Protein AF-A0A966ZB55-F1 (afdb_monomer_lite)

Foldseek 3Di:
DFEWEFQPFAEEQEQADQCGTDRDDVDHTDDHRAAQDYEYEYADAEEYEYEYDDDHHYVYYDYPHYHYHYD

Sequence (71 aa):
MANRYWVGGTGTWNTTSTANWSASSGGASGASVPTSADNVFFDQAGTYTVTMTGALACLDITVSAGTVTFA

pLDDT: mean 97.39, std 2.12, range [82.19, 98.69]

Secondary structure (DSSP, 8-state):
--EEEE--SSEEE-SS--TTEESSTT--S-PPPP-TTSEEEE---SEEEEEE-S----SEEEE-SSEEEE-

Structure (mmCIF, N/CA/C/O backbone):
data_AF-A0A966ZB55-F1
#
_entry.id   AF-A0A966ZB55-F1
#
loop_
_atom_site.group_PDB
_atom_site.id
_atom_site.type_symbol
_atom_site.label_atom_id
_atom_site.label_alt_id
_atom_site.label_comp_id
_atom_site.label_asym_id
_atom_site.label_entity_id
_atom_site.label_seq_id
_atom_site.pdbx_PDB_ins_code
_atom_site.Cartn_x
_atom_site.Cartn_y
_atom_site.Cartn_z
_atom_site.occupancy
_atom_site.B_iso_or_equiv
_atom_site.auth_seq_id
_atom_site.auth_comp_id
_atom_site.auth_asym_id
_atom_site.auth_atom_id
_atom_site.pdbx_PDB_model_num
ATOM 1 N N . MET A 1 1 ? 11.368 -12.089 -1.810 1.00 82.19 1 MET A N 1
ATOM 2 C CA . MET A 1 1 ? 9.966 -12.034 -1.378 1.00 82.19 1 MET A CA 1
ATOM 3 C C . MET A 1 1 ? 9.891 -11.217 -0.108 1.00 82.19 1 MET A C 1
ATOM 5 O O . MET A 1 1 ? 10.409 -11.673 0.909 1.00 82.19 1 MET A O 1
ATOM 9 N N . ALA A 1 2 ? 9.336 -10.012 -0.164 1.00 95.50 2 ALA A N 1
ATOM 10 C CA . ALA A 1 2 ? 8.975 -9.263 1.032 1.00 95.50 2 ALA A CA 1
ATOM 11 C C . ALA A 1 2 ? 7.454 -9.100 1.116 1.00 95.50 2 ALA A C 1
ATOM 13 O O . ALA A 1 2 ? 6.763 -9.116 0.101 1.00 95.50 2 ALA A O 1
ATOM 14 N N . ASN A 1 3 ? 6.951 -8.907 2.333 1.00 98.44 3 ASN A N 1
ATOM 15 C CA . ASN A 1 3 ? 5.557 -8.550 2.568 1.00 98.44 3 ASN A CA 1
ATOM 16 C C . ASN A 1 3 ? 5.440 -7.030 2.716 1.00 98.44 3 ASN A C 1
ATOM 18 O O . ASN A 1 3 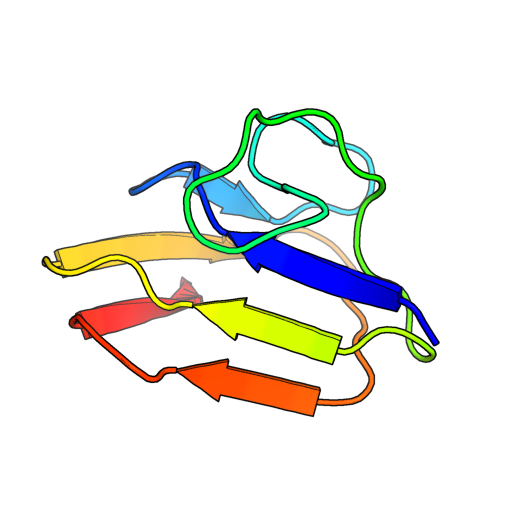? 6.281 -6.385 3.360 1.00 98.44 3 ASN A O 1
ATOM 22 N N . ARG A 1 4 ? 4.398 -6.459 2.112 1.00 98.50 4 ARG A N 1
ATOM 23 C CA . ARG A 1 4 ? 4.113 -5.026 2.112 1.00 98.50 4 ARG A CA 1
ATOM 24 C C . ARG A 1 4 ? 2.689 -4.790 2.571 1.00 98.50 4 ARG A C 1
ATOM 26 O O . ARG A 1 4 ? 1.740 -5.190 1.909 1.00 98.50 4 ARG A O 1
ATOM 33 N N . TYR A 1 5 ? 2.564 -4.142 3.718 1.00 98.69 5 TYR A N 1
ATOM 34 C CA . TYR A 1 5 ? 1.288 -3.880 4.368 1.00 98.69 5 TYR A CA 1
ATOM 35 C C . TYR A 1 5 ? 0.908 -2.423 4.161 1.00 98.69 5 TYR A C 1
ATOM 37 O O . TYR A 1 5 ? 1.711 -1.530 4.448 1.00 98.69 5 TYR A O 1
ATOM 45 N N . TRP A 1 6 ? -0.295 -2.180 3.656 1.00 98.50 6 TRP A N 1
ATOM 46 C CA . TRP A 1 6 ? -0.823 -0.833 3.520 1.00 98.50 6 TRP A CA 1
ATOM 47 C C . TRP A 1 6 ? -1.255 -0.285 4.885 1.00 98.50 6 TRP A C 1
ATOM 49 O O . TRP A 1 6 ? -2.131 -0.846 5.536 1.00 98.50 6 TRP A O 1
ATOM 59 N N . VAL A 1 7 ? -0.663 0.832 5.312 1.00 97.88 7 VAL A N 1
ATOM 60 C CA . VAL A 1 7 ? -0.943 1.472 6.615 1.00 97.88 7 VAL A CA 1
ATOM 61 C C . VAL A 1 7 ? -1.464 2.908 6.494 1.00 97.88 7 VAL A C 1
ATOM 63 O O . VAL A 1 7 ? -1.766 3.541 7.502 1.00 97.88 7 VAL A O 1
ATOM 66 N N . GLY A 1 8 ? -1.599 3.424 5.268 1.00 94.94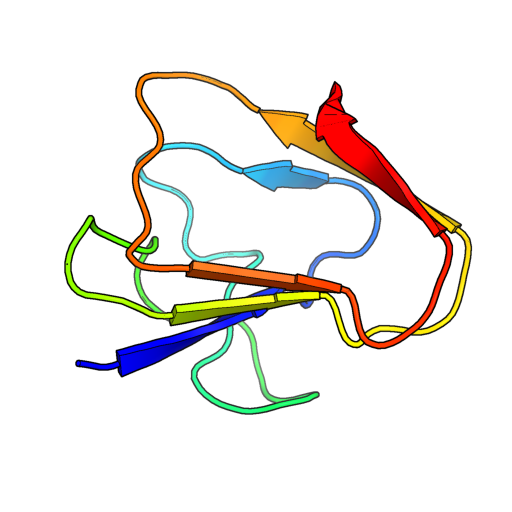 8 GLY A N 1
ATOM 67 C CA . GLY A 1 8 ? -1.924 4.830 4.998 1.00 94.94 8 GLY A CA 1
ATOM 68 C C . GLY A 1 8 ? -3.401 5.221 5.112 1.00 94.94 8 GLY A C 1
ATOM 69 O O . GLY A 1 8 ? -3.718 6.402 5.002 1.00 94.94 8 GLY A O 1
ATOM 70 N N . GLY A 1 9 ? -4.320 4.266 5.297 1.00 96.56 9 GLY A N 1
ATOM 71 C CA . GLY A 1 9 ? -5.758 4.531 5.163 1.00 96.56 9 GLY A CA 1
ATOM 72 C C . GLY A 1 9 ? -6.088 5.030 3.752 1.00 96.56 9 GLY A C 1
ATOM 73 O O . GLY A 1 9 ? -5.634 4.441 2.770 1.00 96.56 9 GLY A O 1
ATOM 74 N N . THR A 1 10 ? -6.850 6.121 3.625 1.00 98.06 10 THR A N 1
ATOM 75 C CA . THR A 1 10 ? -7.038 6.766 2.316 1.00 98.06 10 THR A CA 1
ATOM 76 C C . THR A 1 10 ? -5.741 7.436 1.879 1.00 98.06 10 THR A C 1
ATOM 78 O O . THR A 1 10 ? -5.233 8.317 2.569 1.00 98.06 10 THR A O 1
ATOM 81 N N . GLY A 1 11 ? -5.221 7.063 0.713 1.00 97.56 11 GLY A N 1
ATOM 82 C CA . GLY A 1 11 ? -3.942 7.582 0.243 1.00 97.56 11 GLY A CA 1
ATOM 83 C C . GLY A 1 11 ? -3.560 7.097 -1.147 1.00 97.56 11 GLY A C 1
ATOM 84 O O . GLY A 1 11 ? -4.330 6.428 -1.829 1.00 97.56 11 GLY A O 1
ATOM 85 N N . THR A 1 12 ? -2.350 7.447 -1.578 1.00 98.31 12 THR A N 1
ATOM 86 C CA . THR A 1 12 ? -1.856 7.127 -2.923 1.00 98.31 12 THR A CA 1
ATOM 87 C C . THR A 1 12 ? -0.842 5.989 -2.895 1.00 98.31 12 THR A C 1
ATOM 89 O O . THR A 1 12 ? 0.184 6.081 -2.216 1.00 98.31 12 THR A O 1
ATOM 92 N N . TRP A 1 13 ? -1.100 4.932 -3.664 1.00 98.00 13 TRP A N 1
ATOM 93 C CA . TRP A 1 13 ? -0.072 3.985 -4.077 1.00 98.00 13 TRP A CA 1
ATOM 94 C C . TRP A 1 13 ? 0.547 4.506 -5.376 1.00 98.00 13 TRP A C 1
ATOM 96 O O . TRP A 1 13 ? -0.102 4.573 -6.420 1.00 98.00 13 TRP A O 1
ATOM 106 N N . ASN A 1 14 ? 1.812 4.910 -5.297 1.00 97.75 14 ASN A N 1
ATOM 107 C CA . ASN A 1 14 ? 2.624 5.268 -6.454 1.00 97.75 14 ASN A CA 1
ATOM 108 C C . ASN A 1 14 ? 3.962 4.514 -6.433 1.00 97.75 14 ASN A C 1
ATOM 110 O O . ASN A 1 14 ? 4.235 3.739 -5.517 1.00 97.75 14 ASN A O 1
ATOM 114 N N . THR A 1 15 ? 4.795 4.739 -7.444 1.00 97.31 15 THR A N 1
ATOM 115 C CA . THR A 1 15 ? 6.048 4.000 -7.648 1.00 97.31 15 THR A CA 1
ATOM 116 C C . THR A 1 15 ? 7.198 4.415 -6.724 1.00 97.31 15 THR A C 1
ATOM 118 O O . THR A 1 15 ? 8.235 3.756 -6.735 1.00 97.31 15 THR A O 1
ATOM 121 N N . THR A 1 16 ? 7.058 5.484 -5.930 1.00 97.12 16 THR A N 1
ATOM 122 C CA . THR A 1 16 ? 8.179 6.068 -5.165 1.00 97.12 16 THR A CA 1
ATOM 123 C C . THR A 1 16 ? 7.907 6.279 -3.676 1.00 97.12 16 THR A C 1
ATOM 125 O O . THR A 1 16 ? 8.845 6.296 -2.881 1.00 97.12 16 THR A O 1
ATOM 128 N N . SER A 1 17 ? 6.649 6.442 -3.270 1.00 97.75 17 SER A N 1
ATOM 129 C CA . SER A 1 17 ? 6.270 6.803 -1.906 1.00 97.75 17 SER A CA 1
ATOM 130 C C . SER A 1 17 ? 6.264 5.596 -0.977 1.00 97.75 17 SER A C 1
ATOM 132 O O . SER A 1 17 ? 5.476 4.666 -1.136 1.00 97.75 17 SER A O 1
ATOM 134 N N . THR A 1 18 ? 7.089 5.658 0.062 1.00 97.88 18 THR A N 1
ATOM 135 C CA . THR A 1 18 ? 7.159 4.663 1.144 1.00 97.88 18 THR A CA 1
ATOM 136 C C . THR A 1 18 ? 6.215 4.975 2.310 1.00 97.88 18 THR A C 1
ATOM 138 O O . THR A 1 18 ? 6.102 4.192 3.253 1.00 97.88 18 THR A O 1
ATOM 141 N N . ALA A 1 19 ? 5.509 6.111 2.253 1.00 97.69 19 ALA A N 1
ATOM 142 C CA . ALA A 1 19 ? 4.723 6.643 3.367 1.00 97.69 19 ALA A CA 1
ATOM 143 C C . ALA A 1 19 ? 3.527 5.762 3.763 1.00 97.69 19 ALA A C 1
ATOM 145 O O . ALA A 1 19 ? 3.090 5.805 4.907 1.00 97.69 19 ALA A O 1
ATOM 146 N N . ASN A 1 20 ? 3.021 4.942 2.839 1.00 98.12 20 ASN A N 1
ATOM 147 C CA . ASN A 1 20 ? 1.842 4.105 3.069 1.00 98.12 20 ASN A CA 1
ATOM 148 C C . ASN A 1 20 ? 2.178 2.620 3.264 1.00 98.12 20 ASN A C 1
ATOM 150 O O . ASN A 1 20 ? 1.263 1.815 3.415 1.00 98.12 20 ASN A O 1
ATOM 154 N N . TRP A 1 21 ? 3.463 2.250 3.268 1.00 98.50 21 TRP A N 1
ATOM 155 C CA . TRP A 1 21 ? 3.909 0.858 3.294 1.00 98.50 21 TRP A CA 1
ATOM 156 C C . TRP A 1 21 ? 4.636 0.510 4.587 1.00 98.50 21 TRP A C 1
ATOM 158 O O . TRP A 1 21 ? 5.556 1.216 5.000 1.00 98.50 21 TRP A O 1
ATOM 168 N N . SER A 1 22 ? 4.278 -0.627 5.180 1.00 98.62 22 SER A N 1
ATOM 169 C CA . SER A 1 22 ? 4.979 -1.245 6.305 1.00 98.62 22 SER A CA 1
ATOM 170 C C . SER A 1 22 ? 5.528 -2.628 5.945 1.00 98.62 22 SER A C 1
ATOM 172 O O . SER A 1 22 ? 5.036 -3.300 5.036 1.00 98.62 22 SER A O 1
ATOM 174 N N . ALA A 1 23 ? 6.564 -3.062 6.668 1.00 98.38 23 ALA A N 1
ATOM 175 C CA . ALA A 1 23 ? 7.145 -4.401 6.550 1.00 98.38 23 ALA A CA 1
ATOM 176 C C . ALA A 1 23 ? 6.399 -5.457 7.392 1.00 98.38 23 ALA A C 1
ATOM 178 O O . ALA A 1 23 ? 6.692 -6.645 7.280 1.00 98.38 23 ALA A O 1
ATOM 179 N N . SER A 1 24 ? 5.438 -5.037 8.220 1.00 98.19 24 SER A N 1
ATOM 180 C C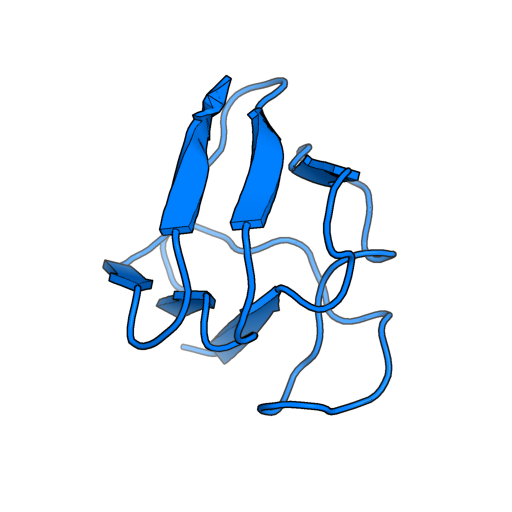A . SER A 1 24 ? 4.627 -5.903 9.080 1.00 98.19 24 SER A CA 1
ATOM 181 C C . SER A 1 24 ? 3.205 -5.353 9.239 1.00 98.19 24 SER A C 1
ATOM 183 O O . SER A 1 24 ? 3.018 -4.137 9.229 1.00 98.19 24 SER A O 1
ATOM 185 N N . SER A 1 25 ? 2.221 -6.231 9.454 1.00 97.81 25 SER A N 1
ATOM 186 C CA . SER A 1 25 ? 0.829 -5.860 9.773 1.00 97.81 25 SER A CA 1
ATOM 187 C C . SER A 1 25 ? 0.772 -4.858 10.932 1.00 97.81 25 SER A C 1
ATOM 189 O O . SER A 1 25 ? 1.314 -5.128 12.005 1.00 97.81 25 SER A O 1
ATOM 191 N N . GLY A 1 26 ? 0.124 -3.707 10.723 1.00 94.69 26 GLY A N 1
ATOM 192 C CA . GLY A 1 26 ? -0.013 -2.641 11.729 1.00 94.69 26 GLY A CA 1
ATOM 193 C C . GLY A 1 26 ? 1.299 -1.968 12.165 1.00 94.69 26 GLY A C 1
ATOM 194 O O . GLY A 1 26 ? 1.308 -1.239 13.156 1.00 94.69 26 GLY A O 1
ATOM 195 N N . GLY A 1 27 ? 2.410 -2.230 11.469 1.00 97.31 27 GLY A N 1
ATOM 196 C CA . GLY A 1 27 ? 3.716 -1.653 11.780 1.00 97.31 27 GLY A CA 1
ATOM 197 C C . GLY A 1 27 ? 3.863 -0.196 11.337 1.00 97.31 27 GLY A C 1
ATOM 198 O O . GLY A 1 27 ? 2.986 0.391 10.705 1.00 97.31 27 GLY A O 1
ATOM 199 N N . ALA A 1 28 ? 5.025 0.388 11.631 1.00 97.75 28 ALA A N 1
ATOM 200 C CA . ALA A 1 28 ? 5.363 1.733 11.172 1.00 97.75 28 ALA A CA 1
ATOM 201 C C . ALA A 1 28 ? 5.489 1.797 9.638 1.00 97.75 28 ALA A C 1
ATOM 203 O O . ALA A 1 28 ? 5.913 0.829 8.996 1.00 97.75 28 ALA A O 1
ATOM 204 N N . SER A 1 29 ? 5.152 2.950 9.061 1.00 97.94 29 SER A N 1
ATOM 205 C CA . SER A 1 29 ? 5.381 3.253 7.646 1.00 97.94 29 SER A CA 1
ATOM 206 C C . SER A 1 29 ? 6.870 3.401 7.317 1.00 97.94 29 SER A C 1
ATOM 208 O O . SER A 1 29 ? 7.687 3.658 8.201 1.00 97.94 29 SER A O 1
ATOM 210 N N . GLY A 1 30 ? 7.211 3.350 6.029 1.00 98.06 30 GLY A N 1
ATOM 211 C CA . GLY A 1 30 ? 8.564 3.590 5.519 1.00 98.06 30 GLY A CA 1
ATOM 212 C C . GLY A 1 30 ? 9.186 2.388 4.810 1.00 98.06 30 GLY A C 1
ATOM 213 O O . GLY A 1 30 ? 10.339 2.464 4.385 1.00 98.06 30 GLY A O 1
ATOM 214 N N . ALA A 1 31 ? 8.447 1.288 4.649 1.00 98.44 31 ALA A N 1
ATOM 215 C CA . ALA A 1 31 ? 8.885 0.185 3.805 1.00 98.44 31 ALA A CA 1
ATOM 216 C C . ALA A 1 31 ? 8.904 0.598 2.324 1.00 98.44 31 ALA A C 1
ATOM 218 O O . ALA A 1 31 ? 8.186 1.502 1.898 1.00 98.44 31 ALA A O 1
ATOM 219 N N . SER A 1 32 ? 9.735 -0.079 1.528 1.00 97.94 32 SER A N 1
ATOM 220 C CA . SER A 1 32 ? 9.815 0.161 0.086 1.00 97.94 32 SER A CA 1
ATOM 221 C C . SER A 1 32 ? 8.469 -0.078 -0.604 1.00 97.94 32 SER A C 1
ATOM 223 O O . SER A 1 32 ? 7.691 -0.931 -0.172 1.00 97.94 32 SER A O 1
ATOM 225 N N . VAL A 1 33 ? 8.232 0.613 -1.722 1.00 98.31 33 VAL A N 1
ATOM 226 C CA . VAL A 1 33 ? 7.095 0.314 -2.605 1.00 98.31 33 VAL A CA 1
ATOM 227 C C . VAL A 1 33 ? 7.187 -1.148 -3.083 1.00 98.31 33 VAL A C 1
ATOM 229 O O . VAL A 1 33 ? 8.301 -1.607 -3.359 1.00 98.31 33 VAL A O 1
ATOM 232 N N . PRO A 1 34 ? 6.066 -1.892 -3.153 1.00 98.31 34 PRO A N 1
ATOM 233 C CA . PRO A 1 34 ? 6.058 -3.259 -3.665 1.00 98.31 34 PRO A CA 1
ATOM 234 C C . PRO A 1 34 ? 6.556 -3.346 -5.110 1.0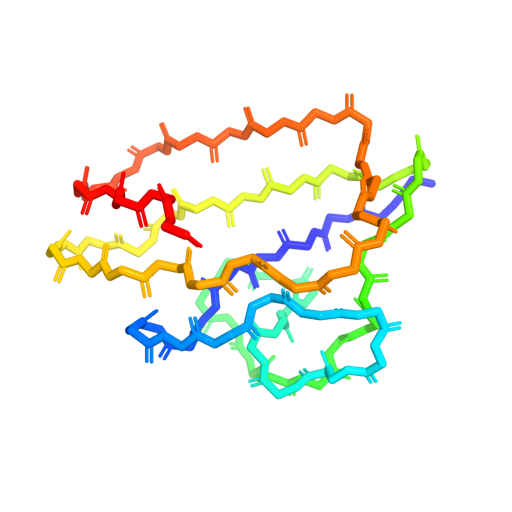0 98.31 34 PRO A C 1
ATOM 236 O O . PRO A 1 34 ? 6.311 -2.455 -5.925 1.00 98.31 34 PRO A O 1
ATOM 239 N N . THR A 1 35 ? 7.228 -4.450 -5.417 1.00 97.81 35 THR A N 1
ATOM 240 C CA . THR A 1 35 ? 7.605 -4.854 -6.775 1.00 97.81 35 THR A CA 1
ATOM 241 C C . THR A 1 35 ? 6.906 -6.159 -7.148 1.00 97.81 35 THR A C 1
ATOM 243 O O . THR A 1 35 ? 6.288 -6.802 -6.304 1.00 97.81 35 THR A O 1
ATOM 246 N N . SER A 1 36 ? 7.060 -6.628 -8.389 1.00 98.00 36 SER A N 1
ATOM 247 C CA . SER A 1 36 ? 6.509 -7.916 -8.849 1.00 98.00 36 SER A CA 1
ATOM 248 C C . SER A 1 36 ? 6.990 -9.153 -8.071 1.00 98.00 36 SER A C 1
ATOM 250 O O . SER A 1 36 ? 6.480 -10.245 -8.302 1.00 98.00 36 SER A O 1
ATOM 252 N N . ALA A 1 37 ? 7.961 -9.003 -7.165 1.00 98.00 37 ALA A N 1
ATOM 253 C CA . ALA A 1 37 ? 8.467 -10.059 -6.291 1.00 98.00 37 ALA A CA 1
ATOM 254 C C . ALA A 1 37 ? 7.957 -9.961 -4.836 1.00 98.00 37 ALA A C 1
ATOM 256 O O . ALA A 1 37 ? 8.457 -10.693 -3.976 1.00 98.00 37 ALA A O 1
ATOM 257 N N . ASP A 1 38 ? 7.029 -9.043 -4.547 1.00 98.38 38 ASP A N 1
ATOM 258 C CA . ASP A 1 38 ? 6.549 -8.746 -3.195 1.00 98.38 38 ASP A CA 1
ATOM 259 C C . ASP A 1 38 ? 5.038 -8.950 -3.055 1.00 98.38 38 ASP A C 1
ATOM 261 O O . ASP A 1 38 ? 4.260 -8.609 -3.949 1.00 98.38 38 ASP A O 1
ATOM 265 N N . ASN A 1 39 ? 4.634 -9.446 -1.890 1.00 98.62 39 ASN A N 1
ATOM 266 C CA . ASN A 1 39 ? 3.242 -9.710 -1.549 1.00 98.62 39 ASN A CA 1
ATOM 267 C C . ASN A 1 39 ? 2.635 -8.459 -0.915 1.00 98.62 39 ASN A C 1
ATOM 269 O O . ASN A 1 39 ? 3.249 -7.852 -0.029 1.00 98.62 39 ASN A O 1
ATOM 273 N N . VAL A 1 40 ? 1.429 -8.082 -1.334 1.00 98.62 40 VAL A N 1
ATOM 274 C CA . VAL A 1 40 ? 0.743 -6.873 -0.869 1.00 98.62 40 VAL A CA 1
ATOM 275 C C . VAL A 1 40 ? -0.475 -7.227 -0.028 1.00 98.62 40 VAL A C 1
ATOM 277 O O . VAL A 1 40 ? -1.328 -8.011 -0.438 1.00 98.62 40 VAL A O 1
ATOM 280 N N . PHE A 1 41 ? -0.581 -6.593 1.136 1.00 98.69 41 PHE 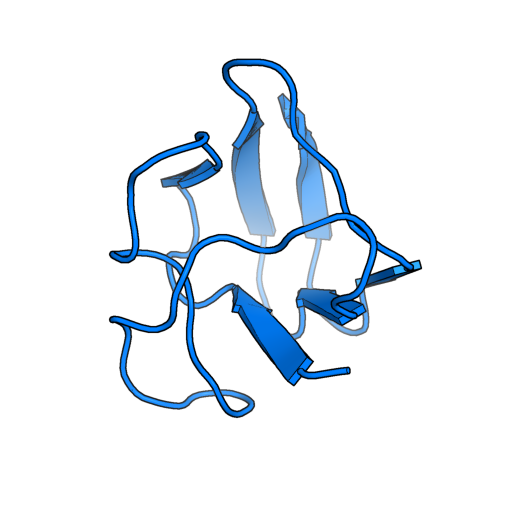A N 1
ATOM 281 C CA . PHE A 1 41 ? -1.635 -6.835 2.112 1.00 98.69 41 PHE A CA 1
ATOM 282 C C . PHE A 1 41 ? -2.379 -5.544 2.449 1.00 98.69 41 PHE A C 1
ATOM 284 O O . PHE A 1 41 ? -1.778 -4.539 2.835 1.00 98.69 41 PHE A O 1
ATOM 291 N N . PHE A 1 42 ? -3.701 -5.615 2.352 1.00 98.50 42 PHE A N 1
ATOM 292 C CA . PHE A 1 42 ? -4.645 -4.633 2.866 1.00 98.50 42 PHE A CA 1
ATOM 293 C C . PHE A 1 42 ? -5.439 -5.294 3.999 1.00 98.50 42 PHE A C 1
ATOM 295 O O . PHE A 1 42 ? -6.422 -5.999 3.764 1.00 98.50 42 PHE A O 1
ATOM 302 N N . ASP A 1 43 ? -4.966 -5.115 5.230 1.00 98.19 43 ASP A N 1
ATOM 303 C CA . ASP A 1 43 ? -5.493 -5.759 6.442 1.00 98.19 43 ASP A CA 1
ATOM 304 C C . ASP A 1 43 ? -6.036 -4.757 7.476 1.00 98.19 43 ASP A C 1
ATOM 306 O O . ASP A 1 43 ? -6.485 -5.141 8.558 1.00 98.19 43 ASP A O 1
ATOM 310 N N . GLN A 1 44 ? -6.043 -3.465 7.138 1.00 96.56 44 GLN A N 1
ATOM 311 C CA . GLN A 1 44 ? -6.655 -2.432 7.963 1.00 96.56 44 GLN A CA 1
ATOM 312 C C . GLN A 1 44 ? -8.187 -2.512 7.875 1.00 96.56 44 GLN A C 1
ATOM 314 O O . GLN A 1 44 ? -8.767 -2.493 6.789 1.00 96.56 44 GLN A O 1
ATOM 319 N N . ALA A 1 45 ? -8.853 -2.550 9.030 1.00 96.69 45 ALA A N 1
ATOM 320 C CA . ALA A 1 45 ? -10.307 -2.457 9.106 1.00 96.69 45 ALA A CA 1
ATOM 321 C C . ALA A 1 45 ? -10.813 -1.044 8.752 1.00 96.69 45 ALA A C 1
ATOM 323 O O . ALA A 1 45 ? -10.134 -0.048 8.988 1.00 96.69 45 ALA A O 1
ATOM 324 N N . GLY A 1 46 ? -12.048 -0.956 8.253 1.00 96.56 46 GLY A N 1
ATOM 325 C CA . GLY A 1 46 ? -12.680 0.301 7.836 1.00 96.56 46 GLY A CA 1
ATOM 326 C C . GLY A 1 46 ? -12.785 0.444 6.318 1.00 96.56 46 GLY A C 1
ATOM 327 O O . GLY A 1 46 ? -12.467 -0.483 5.573 1.00 96.56 46 GLY A O 1
ATOM 328 N N . THR A 1 47 ? -13.265 1.603 5.868 1.00 98.06 47 THR A N 1
ATOM 329 C CA . THR A 1 47 ? -13.450 1.916 4.445 1.00 98.06 47 THR A CA 1
ATOM 330 C C . THR A 1 47 ? -12.482 3.008 4.028 1.00 98.06 47 THR A C 1
ATOM 332 O O . THR A 1 47 ? -12.456 4.071 4.648 1.00 98.06 47 THR A O 1
ATOM 335 N N . TYR A 1 48 ? -11.708 2.764 2.975 1.00 98.25 48 TYR A N 1
ATOM 336 C CA . TYR A 1 48 ? -10.741 3.730 2.464 1.00 98.25 48 TYR A CA 1
ATOM 337 C C . TYR A 1 48 ? -10.487 3.552 0.970 1.00 98.25 48 TYR A C 1
ATOM 339 O O . TYR A 1 48 ? -10.771 2.506 0.380 1.00 98.25 48 TYR A O 1
ATOM 347 N N . THR A 1 49 ? -9.942 4.606 0.369 1.00 98.50 49 THR A N 1
ATOM 348 C CA . THR A 1 49 ? -9.605 4.633 -1.054 1.00 98.50 49 THR A CA 1
ATOM 349 C C . THR A 1 49 ? -8.097 4.658 -1.238 1.00 98.50 49 THR A C 1
ATOM 351 O O . THR A 1 49 ? -7.405 5.510 -0.682 1.00 98.50 49 THR A O 1
ATOM 354 N N . VAL A 1 50 ? -7.598 3.748 -2.062 1.00 98.50 50 VAL A N 1
ATOM 355 C CA . VAL A 1 50 ? -6.211 3.707 -2.509 1.00 98.50 50 VAL A CA 1
ATOM 356 C C . VAL A 1 50 ? -6.178 4.219 -3.938 1.00 98.50 50 VAL A C 1
ATOM 358 O O . VAL A 1 50 ? -6.583 3.524 -4.867 1.00 98.50 50 VAL A O 1
ATOM 361 N N . THR A 1 51 ? -5.709 5.450 -4.111 1.00 98.50 51 THR A N 1
ATOM 362 C CA . THR A 1 51 ? -5.512 6.032 -5.438 1.00 98.50 51 THR A CA 1
ATOM 363 C C . THR A 1 51 ? -4.254 5.444 -6.065 1.00 98.50 51 THR A C 1
ATOM 365 O O . THR A 1 51 ? -3.165 5.567 -5.501 1.00 98.50 51 THR A O 1
ATOM 368 N N . MET A 1 52 ? -4.385 4.818 -7.226 1.00 97.44 52 MET A N 1
ATOM 369 C CA . MET A 1 52 ? -3.291 4.166 -7.936 1.00 97.44 52 MET A CA 1
ATOM 370 C C . MET A 1 52 ? -2.739 5.081 -9.026 1.00 97.44 52 MET A C 1
ATOM 372 O O . MET A 1 52 ? -3.447 5.481 -9.945 1.00 97.44 52 MET A O 1
ATOM 376 N N . THR A 1 53 ? -1.450 5.416 -8.945 1.00 97.56 53 THR A N 1
ATOM 377 C CA . THR A 1 53 ? -0.801 6.276 -9.949 1.00 97.56 53 THR A CA 1
ATOM 378 C C . THR A 1 53 ? 0.514 5.674 -10.437 1.00 97.56 53 THR A C 1
ATOM 380 O O . THR A 1 53 ? 1.430 5.410 -9.659 1.00 97.56 53 THR A O 1
ATOM 383 N N . GLY A 1 54 ? 0.616 5.479 -11.754 1.00 94.81 54 GLY A N 1
ATOM 384 C CA . GLY A 1 54 ? 1.786 4.891 -12.411 1.00 94.81 54 GLY A CA 1
ATOM 385 C C . GLY A 1 54 ? 1.674 3.381 -12.651 1.00 94.81 54 GLY A C 1
ATOM 386 O O . GLY A 1 54 ? 0.619 2.779 -12.465 1.00 94.81 54 GLY A O 1
ATOM 387 N N . ALA A 1 55 ? 2.774 2.772 -13.102 1.00 95.81 55 ALA A N 1
ATOM 388 C CA . ALA A 1 55 ? 2.857 1.334 -13.356 1.00 95.81 55 ALA A CA 1
ATOM 389 C C . ALA A 1 55 ? 3.187 0.585 -12.057 1.00 95.81 55 ALA A C 1
ATOM 391 O O . ALA A 1 55 ? 4.351 0.456 -11.679 1.00 95.81 55 ALA A O 1
ATOM 392 N N . LEU A 1 56 ? 2.147 0.138 -11.356 1.00 97.81 56 LEU A N 1
ATOM 393 C CA . LEU A 1 56 ? 2.264 -0.597 -10.099 1.00 97.81 56 LEU A CA 1
ATOM 394 C C . LEU A 1 56 ? 2.380 -2.099 -10.374 1.00 97.81 56 LEU A C 1
ATOM 396 O O . LEU A 1 56 ? 1.724 -2.619 -11.275 1.00 97.81 56 LEU A O 1
ATOM 400 N N . ALA A 1 57 ? 3.202 -2.797 -9.592 1.00 97.12 57 ALA A N 1
ATOM 401 C CA . ALA A 1 57 ? 3.374 -4.240 -9.695 1.00 97.12 57 ALA A CA 1
ATOM 402 C C . ALA A 1 57 ? 3.518 -4.868 -8.305 1.00 97.12 57 ALA A C 1
ATOM 404 O O . ALA A 1 57 ? 4.142 -4.295 -7.415 1.00 97.12 57 ALA A O 1
ATOM 405 N N . CYS A 1 58 ? 2.962 -6.062 -8.150 1.00 97.94 58 CYS A N 1
ATOM 406 C CA . CYS A 1 58 ? 3.070 -6.912 -6.969 1.00 97.94 58 CYS A CA 1
ATOM 407 C C . CYS A 1 58 ? 2.958 -8.377 -7.399 1.00 97.94 58 CYS A C 1
ATOM 409 O O . CYS A 1 58 ? 2.481 -8.656 -8.503 1.00 97.94 58 CYS A O 1
ATOM 411 N N . LEU A 1 59 ? 3.400 -9.303 -6.551 1.00 98.44 59 LEU A N 1
ATOM 412 C CA . LEU A 1 59 ? 3.226 -10.733 -6.793 1.00 98.44 59 LEU A CA 1
ATOM 413 C C . LEU A 1 59 ? 1.766 -11.152 -6.577 1.00 98.44 59 LEU A C 1
ATOM 415 O O . LEU A 1 59 ? 1.156 -11.777 -7.441 1.00 98.44 59 LEU A O 1
ATOM 419 N N . ASP A 1 60 ? 1.206 -10.770 -5.434 1.00 98.12 60 ASP A N 1
ATOM 420 C CA . ASP A 1 60 ? -0.181 -11.005 -5.049 1.00 98.12 60 ASP A CA 1
ATOM 421 C C . ASP A 1 60 ? -0.735 -9.811 -4.268 1.00 98.12 60 ASP A C 1
ATOM 423 O O . ASP A 1 60 ? 0.009 -9.036 -3.662 1.00 98.12 60 ASP A O 1
ATOM 427 N N . ILE A 1 61 ? -2.061 -9.677 -4.301 1.00 97.75 61 ILE A N 1
ATOM 428 C CA . ILE A 1 61 ? -2.815 -8.739 -3.473 1.00 97.75 61 ILE A CA 1
ATOM 429 C C . ILE A 1 61 ? -3.771 -9.548 -2.612 1.00 97.75 61 ILE A C 1
ATOM 431 O O . ILE A 1 61 ? -4.619 -10.277 -3.126 1.00 9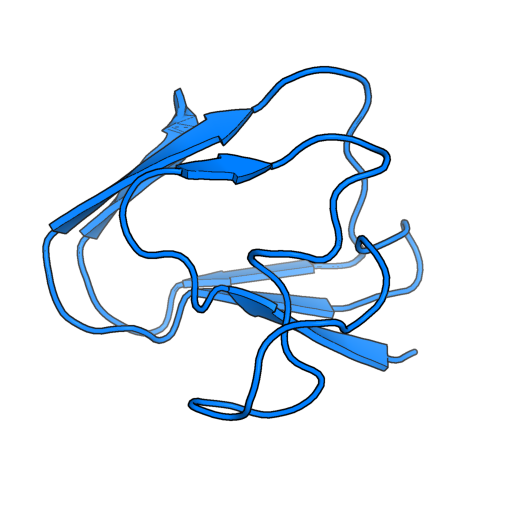7.75 61 ILE A O 1
ATOM 435 N N . THR A 1 62 ? -3.676 -9.352 -1.304 1.00 98.44 62 THR A N 1
ATOM 436 C CA . THR A 1 62 ? -4.605 -9.901 -0.324 1.00 98.44 62 THR A CA 1
ATOM 437 C C . THR A 1 62 ? -5.341 -8.762 0.372 1.00 98.44 62 THR A C 1
ATOM 439 O O . THR A 1 62 ? -4.718 -7.907 1.000 1.00 98.44 62 THR A O 1
ATOM 442 N N . VAL A 1 63 ? -6.674 -8.768 0.302 1.00 97.94 63 VAL A N 1
ATOM 443 C CA . VAL A 1 63 ? -7.541 -7.906 1.119 1.00 97.94 63 VAL A CA 1
ATOM 444 C C . VAL A 1 63 ? -8.197 -8.790 2.171 1.00 97.94 63 VAL A C 1
ATOM 446 O O . VAL A 1 63 ? -9.064 -9.599 1.846 1.00 97.94 63 VAL A O 1
ATOM 449 N N . SER A 1 64 ? -7.739 -8.694 3.418 1.00 97.50 64 SER A N 1
ATOM 450 C CA . SER A 1 64 ? -8.187 -9.569 4.512 1.00 97.50 64 SER A CA 1
ATOM 451 C C . SER A 1 64 ? -9.127 -8.877 5.499 1.00 97.50 64 SER A C 1
ATOM 453 O O . SER A 1 64 ? -9.829 -9.561 6.244 1.00 97.50 64 SER A O 1
ATOM 455 N N . ALA A 1 65 ? -9.182 -7.542 5.495 1.00 95.69 65 ALA A N 1
ATOM 456 C CA . ALA A 1 65 ? -10.116 -6.764 6.298 1.00 95.69 65 ALA A CA 1
ATOM 457 C C . ALA A 1 65 ? -10.477 -5.434 5.620 1.00 95.69 65 ALA A C 1
ATOM 459 O O . ALA A 1 65 ? -9.737 -4.915 4.787 1.00 95.69 65 ALA A O 1
ATOM 460 N N . GLY A 1 66 ? -11.621 -4.876 6.021 1.00 94.44 66 GLY A N 1
ATOM 461 C CA . GLY A 1 66 ? -12.102 -3.589 5.524 1.00 94.44 66 GLY A CA 1
ATOM 462 C C . GLY A 1 66 ? -12.744 -3.647 4.137 1.00 94.44 66 GLY A C 1
ATOM 463 O O . GLY A 1 66 ? -12.997 -4.707 3.570 1.00 94.44 66 GLY A O 1
ATOM 464 N N . THR A 1 67 ? -13.068 -2.470 3.611 1.00 97.38 67 THR A N 1
ATOM 465 C CA . THR A 1 67 ? -13.546 -2.262 2.242 1.00 97.38 67 THR A CA 1
ATOM 466 C C . THR A 1 67 ? -12.598 -1.292 1.557 1.00 97.38 67 THR A C 1
ATOM 468 O O . THR A 1 67 ? -12.546 -0.112 1.907 1.00 97.38 67 THR A O 1
ATOM 471 N N . VAL A 1 68 ? -11.837 -1.801 0.592 1.00 98.12 68 VAL A N 1
ATOM 472 C CA . VAL A 1 68 ? -10.813 -1.033 -0.119 1.00 98.12 68 VAL A CA 1
ATOM 473 C C . VAL A 1 68 ? -11.320 -0.697 -1.510 1.00 98.12 68 VAL A C 1
ATOM 475 O O . VAL A 1 68 ? -11.625 -1.593 -2.296 1.00 98.12 68 VAL A O 1
ATOM 478 N N . THR A 1 69 ? -11.393 0.593 -1.817 1.00 98.31 69 THR A N 1
ATOM 479 C CA . THR A 1 69 ? -11.649 1.066 -3.179 1.00 98.31 69 THR A CA 1
ATOM 480 C C . THR A 1 69 ? -10.319 1.386 -3.841 1.00 98.31 69 THR A C 1
ATOM 482 O O . THR A 1 69 ? -9.571 2.221 -3.340 1.00 98.31 69 THR A O 1
ATOM 485 N N . PHE A 1 70 ? -10.037 0.764 -4.979 1.00 96.75 70 PHE A N 1
ATOM 486 C CA . PHE A 1 70 ? -8.906 1.133 -5.828 1.00 96.75 70 PHE A CA 1
ATOM 487 C C . PHE A 1 70 ? -9.402 2.109 -6.895 1.00 96.75 70 PHE A C 1
ATOM 489 O O . PHE A 1 70 ? -10.331 1.775 -7.633 1.00 96.75 70 PHE A O 1
ATOM 496 N N . ALA A 1 71 ? -8.836 3.318 -6.915 1.00 94.00 71 ALA A N 1
ATOM 497 C CA . ALA A 1 71 ? -9.276 4.431 -7.760 1.00 94.00 71 ALA A CA 1
ATOM 498 C C . ALA A 1 71 ? -8.149 4.968 -8.642 1.00 94.00 71 ALA A C 1
ATOM 500 O O . ALA A 1 71 ? -6.995 5.007 -8.157 1.00 94.00 71 ALA A O 1
#

Radius of gyration: 10.64 Å; chains: 1; bounding box: 24×20×25 Å